Protein AF-A0A6S6QXG5-F1 (afdb_monomer_lite)

Radius of gyration: 49.67 Å; chains: 1; bounding box: 88×29×124 Å

Organism: NCBI:txid433286

Sequence (149 aa):
MKIEQFLKLGLSDEQAKKVMELCKEDKRNFIPKSRFDTLNEKKKKLEMQVMVHKTQLDEMLVANEQNKRLHEQAGQIWEHFISFNRKQEELLREFLILSAIFNKLSGVVSVEFVMDKIDRSKLTLTTQGEILGLDKQLMDIQTEYPHYF

Structure (mmCIF, N/CA/C/O backbone):
data_AF-A0A6S6QXG5-F1
#
_entry.id   AF-A0A6S6QXG5-F1
#
loop_
_atom_site.group_PDB
_atom_site.id
_atom_site.type_symbol
_atom_site.label_atom_id
_atom_site.label_alt_id
_atom_site.label_comp_id
_atom_site.label_asym_id
_atom_site.label_entity_id
_atom_site.label_seq_id
_atom_site.pdbx_PDB_ins_code
_atom_site.Cartn_x
_atom_site.Cartn_y
_atom_site.Cartn_z
_atom_site.occupancy
_atom_site.B_iso_or_equiv
_atom_site.auth_seq_id
_atom_site.auth_comp_id
_atom_site.auth_asym_id
_atom_site.auth_atom_id
_atom_site.pdbx_PDB_model_num
ATOM 1 N N . MET A 1 1 ? -38.726 -5.975 60.735 1.00 76.88 1 MET A N 1
ATOM 2 C CA . MET A 1 1 ? -39.733 -5.727 61.779 1.00 76.88 1 MET A CA 1
ATOM 3 C C . MET A 1 1 ? -39.798 -6.926 62.696 1.00 76.88 1 MET A C 1
ATOM 5 O O . MET A 1 1 ? -39.679 -8.047 62.208 1.00 76.88 1 MET A O 1
ATOM 9 N N . LYS A 1 2 ? -39.911 -6.668 63.999 1.00 84.50 2 LYS A N 1
ATOM 10 C CA . LYS A 1 2 ? -40.069 -7.675 65.059 1.00 84.50 2 LYS A CA 1
ATOM 11 C C . LYS A 1 2 ? -41.461 -7.533 65.685 1.00 84.50 2 LYS A C 1
ATOM 13 O O . LYS A 1 2 ? -41.979 -6.421 65.715 1.00 84.50 2 LYS A O 1
ATOM 18 N N . ILE A 1 3 ? -42.021 -8.620 66.225 1.00 85.50 3 ILE A N 1
ATOM 19 C CA . ILE A 1 3 ? -43.333 -8.622 66.911 1.00 85.50 3 ILE A CA 1
ATOM 20 C C . ILE A 1 3 ? -43.414 -7.550 68.009 1.00 85.50 3 ILE A C 1
ATOM 22 O O . ILE A 1 3 ? -44.399 -6.825 68.084 1.00 85.50 3 ILE A O 1
ATOM 26 N N . GLU A 1 4 ? -42.338 -7.363 68.777 1.00 86.94 4 GLU A N 1
ATOM 27 C CA . GLU A 1 4 ? -42.232 -6.350 69.840 1.00 86.94 4 GLU A CA 1
ATOM 28 C C . GLU A 1 4 ? -42.510 -4.915 69.366 1.00 86.94 4 GLU A C 1
ATOM 30 O O . GLU A 1 4 ? -42.972 -4.082 70.142 1.00 86.94 4 GLU A O 1
ATOM 35 N N . GLN A 1 5 ? -42.232 -4.605 68.095 1.00 87.56 5 GLN A N 1
ATOM 36 C CA . GLN A 1 5 ? -42.508 -3.282 67.533 1.00 87.56 5 GLN A CA 1
ATOM 37 C C . GLN A 1 5 ? -44.007 -3.072 67.303 1.00 87.56 5 GLN A C 1
ATOM 39 O O . GLN A 1 5 ? -44.479 -1.955 67.463 1.00 87.56 5 GLN A O 1
ATOM 44 N N . PHE A 1 6 ? -44.755 -4.129 66.979 1.00 87.19 6 PHE A N 1
ATOM 45 C CA . PHE A 1 6 ? -46.208 -4.067 66.811 1.00 87.19 6 PHE A CA 1
ATOM 46 C C . PHE A 1 6 ? -46.936 -4.019 68.154 1.00 87.19 6 PHE A C 1
ATOM 48 O O . PHE A 1 6 ? -47.884 -3.256 68.308 1.00 87.19 6 PHE A O 1
ATOM 55 N N . LEU A 1 7 ? -46.437 -4.746 69.155 1.00 87.88 7 LEU A N 1
ATOM 56 C CA . LEU A 1 7 ? -46.964 -4.679 70.521 1.00 87.88 7 LEU A CA 1
ATOM 57 C C . LEU A 1 7 ? -46.810 -3.272 71.120 1.00 87.88 7 LEU A C 1
ATOM 59 O O . LEU A 1 7 ? -47.747 -2.736 71.702 1.00 87.88 7 LEU A O 1
ATOM 63 N N . LYS A 1 8 ? -45.661 -2.615 70.899 1.00 91.88 8 LYS A N 1
ATOM 64 C CA . LYS A 1 8 ? -45.438 -1.212 71.301 1.00 91.88 8 LYS A CA 1
ATOM 65 C C . LYS A 1 8 ? -46.344 -0.203 70.584 1.00 91.88 8 LYS A C 1
ATOM 67 O O . LYS A 1 8 ? -46.508 0.904 71.080 1.00 91.88 8 LYS A O 1
ATOM 72 N N . LEU A 1 9 ? -46.917 -0.574 69.439 1.00 89.69 9 LEU A N 1
ATOM 73 C CA . LEU A 1 9 ? -47.886 0.231 68.689 1.00 89.69 9 LEU A CA 1
ATOM 74 C C . LEU A 1 9 ? -49.339 -0.026 69.133 1.00 89.69 9 LEU A C 1
ATOM 76 O O . LEU A 1 9 ? -50.257 0.524 68.532 1.00 89.69 9 LEU A O 1
ATOM 80 N N . GLY A 1 10 ? -49.556 -0.843 70.171 1.00 90.31 10 GLY A N 1
ATOM 81 C CA . GLY A 1 10 ? -50.879 -1.112 70.739 1.00 90.31 10 GLY A CA 1
ATOM 82 C C . GLY A 1 10 ? -51.646 -2.261 70.080 1.00 90.31 10 GLY A C 1
ATOM 83 O O . GLY A 1 10 ? -52.830 -2.425 70.364 1.00 90.31 10 GLY A O 1
ATOM 84 N N . LEU A 1 11 ? -51.008 -3.061 69.215 1.00 92.12 11 LEU A N 1
ATOM 85 C CA . LEU A 1 11 ? -51.632 -4.268 68.662 1.00 92.12 11 LEU A CA 1
ATOM 86 C C . LEU A 1 11 ? -51.660 -5.392 69.706 1.00 92.12 11 LEU A C 1
ATOM 88 O O . LEU A 1 11 ? -50.706 -5.560 70.466 1.00 92.12 11 LEU A O 1
ATOM 92 N N . SER A 1 12 ? -52.717 -6.210 69.691 1.00 92.19 12 SER A N 1
ATOM 93 C CA . SER A 1 12 ? -52.749 -7.458 70.464 1.00 92.19 12 SER A CA 1
ATOM 94 C C . SER A 1 12 ? -51.784 -8.501 69.888 1.00 92.19 12 SER A C 1
ATOM 96 O O . SER A 1 12 ? -51.385 -8.422 68.723 1.00 92.19 12 SER A O 1
ATOM 98 N N . ASP A 1 13 ? -51.443 -9.524 70.676 1.00 89.44 13 ASP A N 1
ATOM 99 C CA . ASP A 1 13 ? -50.557 -10.612 70.235 1.00 89.44 13 ASP A CA 1
ATOM 100 C C . ASP A 1 13 ? -51.044 -11.303 68.950 1.00 89.44 13 ASP A C 1
ATOM 102 O O . ASP A 1 13 ? -50.248 -11.622 68.063 1.00 89.44 13 ASP A O 1
ATOM 106 N N . GLU A 1 14 ? -52.354 -11.513 68.810 1.00 91.56 14 GLU A N 1
ATOM 107 C CA . GLU A 1 14 ? -52.940 -12.117 67.609 1.00 91.56 14 GLU A CA 1
ATOM 108 C C . GLU A 1 14 ? -52.839 -11.196 66.389 1.00 91.56 14 GLU A C 1
ATOM 110 O O . GLU A 1 14 ? -52.458 -11.637 65.302 1.00 91.56 14 GLU A O 1
ATOM 115 N N . GLN A 1 15 ? -53.119 -9.901 66.562 1.00 91.00 15 GLN A N 1
ATOM 116 C CA . GLN A 1 15 ? -53.009 -8.915 65.487 1.00 91.00 15 GLN A CA 1
ATOM 117 C C . GLN A 1 15 ? -51.549 -8.744 65.042 1.00 91.00 15 GLN A C 1
ATOM 119 O O . GLN A 1 15 ? -51.267 -8.726 63.843 1.00 91.00 15 GLN A O 1
ATOM 124 N N . ALA A 1 16 ? -50.605 -8.702 65.987 1.00 91.19 16 ALA A N 1
ATOM 125 C CA . ALA A 1 16 ? -49.174 -8.616 65.710 1.00 91.19 16 ALA A CA 1
ATOM 126 C C . ALA A 1 16 ? -48.654 -9.839 64.931 1.00 91.19 16 ALA A C 1
ATOM 128 O O . ALA A 1 16 ? -47.844 -9.685 64.011 1.00 91.19 16 ALA A O 1
ATOM 129 N N . LYS A 1 17 ? -49.141 -11.050 65.244 1.00 90.31 17 LYS A N 1
ATOM 130 C CA . LYS A 1 17 ? -48.819 -12.276 64.491 1.00 90.31 17 LYS A CA 1
ATOM 131 C C . LYS A 1 17 ? -49.357 -12.226 63.061 1.00 90.31 17 LYS A C 1
ATOM 133 O O . LYS A 1 17 ? -48.597 -12.484 62.129 1.00 90.31 17 LYS A O 1
ATOM 138 N N . LYS A 1 18 ? -50.615 -11.815 62.879 1.00 91.06 18 LYS A N 1
ATOM 139 C CA . LYS A 1 18 ? -51.268 -11.734 61.562 1.00 91.06 18 LYS A CA 1
ATOM 140 C C . LYS A 1 18 ? -50.591 -10.714 60.638 1.00 91.06 18 LYS A C 1
ATOM 142 O O . LYS A 1 18 ? -50.329 -11.004 59.474 1.00 91.06 18 LYS A O 1
ATOM 147 N N . VAL A 1 19 ? -50.212 -9.549 61.172 1.00 88.81 19 VAL A N 1
ATOM 148 C CA . VAL A 1 19 ? -49.440 -8.530 60.434 1.00 88.81 19 VAL A CA 1
ATOM 149 C C . VAL A 1 19 ? -48.044 -9.043 60.066 1.00 88.81 19 VAL A C 1
ATOM 151 O O . VAL A 1 19 ? -47.556 -8.782 58.967 1.00 88.81 19 VAL A O 1
ATOM 154 N N . MET A 1 20 ? -47.395 -9.804 60.952 1.00 87.38 20 MET A N 1
ATOM 155 C CA . MET A 1 20 ? -46.095 -10.415 60.665 1.00 87.38 20 MET A CA 1
ATOM 156 C C . MET A 1 20 ? -46.154 -11.491 59.580 1.00 87.38 20 MET A C 1
ATOM 158 O O . MET A 1 20 ? -45.185 -11.627 58.833 1.00 87.38 20 MET A O 1
ATOM 162 N N . GLU A 1 21 ? -47.242 -12.253 59.487 1.00 88.94 21 GLU A N 1
ATOM 163 C CA . GLU A 1 21 ? -47.460 -13.219 58.406 1.00 88.94 21 GLU A CA 1
ATOM 164 C C . GLU A 1 21 ? -47.671 -12.523 57.062 1.00 88.94 21 GLU A C 1
ATOM 166 O O . GLU A 1 21 ? -46.926 -12.814 56.128 1.00 88.94 21 GLU A O 1
ATOM 171 N N . LEU A 1 22 ? -48.550 -11.518 56.997 1.00 87.69 22 LEU A N 1
ATOM 172 C CA . LEU A 1 22 ? -48.739 -10.696 55.794 1.00 87.69 22 LEU A CA 1
ATOM 173 C C . LEU A 1 22 ? -47.425 -10.031 55.349 1.00 87.69 22 LEU A C 1
ATOM 175 O O . LEU A 1 22 ? -47.034 -10.118 54.190 1.00 87.69 22 LEU A O 1
ATOM 179 N N . CYS A 1 23 ? -46.657 -9.469 56.290 1.00 85.19 23 CYS A N 1
ATOM 180 C CA . CYS A 1 23 ? -45.330 -8.909 56.011 1.00 85.19 23 CYS A CA 1
ATOM 181 C C . CYS A 1 23 ? -44.321 -9.948 55.491 1.00 85.19 23 CYS A C 1
ATOM 183 O O . CYS A 1 23 ? -43.363 -9.582 54.805 1.00 85.19 23 CYS A O 1
ATOM 185 N N . LYS A 1 24 ? -44.450 -11.224 55.873 1.00 85.75 24 LYS A N 1
ATOM 186 C CA . LYS A 1 24 ? -43.593 -12.308 55.371 1.00 85.75 24 LYS A CA 1
ATOM 187 C C . LYS A 1 24 ? -44.019 -12.737 53.972 1.00 85.75 24 LYS A C 1
ATOM 189 O O . LYS A 1 24 ? -43.135 -12.990 53.158 1.00 85.75 24 LYS A O 1
ATOM 194 N N . GLU A 1 25 ? -45.318 -12.823 53.706 1.00 87.25 25 GLU A N 1
ATOM 195 C CA . GLU A 1 25 ? -45.853 -13.143 52.381 1.00 87.25 25 GLU A CA 1
ATOM 196 C C . GLU A 1 25 ? -45.501 -12.064 51.362 1.00 87.25 25 GLU A C 1
ATOM 198 O O . GLU A 1 25 ? -44.898 -12.390 50.342 1.00 87.25 25 GLU A O 1
ATOM 203 N N . ASP A 1 26 ? -45.717 -10.789 51.688 1.00 83.81 26 ASP A N 1
ATOM 204 C CA . ASP A 1 26 ? -45.325 -9.673 50.823 1.00 83.81 26 ASP A CA 1
ATOM 205 C C . ASP A 1 26 ? -43.830 -9.725 50.496 1.00 83.81 26 ASP A C 1
ATOM 207 O O . ASP A 1 26 ? -43.436 -9.628 49.335 1.00 83.81 26 ASP A O 1
ATOM 211 N N . LYS A 1 27 ? -42.981 -9.982 51.502 1.00 83.88 27 LYS A N 1
ATOM 212 C CA . LYS A 1 27 ? -41.522 -10.117 51.335 1.00 83.88 27 LYS A CA 1
ATOM 213 C C . LYS A 1 27 ? -41.090 -11.202 50.357 1.00 83.88 27 LYS A C 1
ATOM 215 O O . LYS A 1 27 ? -40.011 -11.060 49.784 1.00 83.88 27 LYS A O 1
ATOM 220 N N . ARG A 1 28 ? -41.884 -12.256 50.152 1.00 84.06 28 ARG A N 1
ATOM 221 C CA . ARG A 1 28 ? -41.563 -13.322 49.186 1.00 84.06 28 ARG A CA 1
ATOM 222 C C . ARG A 1 28 ? -41.658 -12.843 47.738 1.00 84.06 28 ARG A C 1
ATOM 224 O O . ARG A 1 28 ? -40.962 -13.396 46.893 1.00 84.06 28 ARG A O 1
ATOM 231 N N . ASN A 1 29 ? -42.445 -11.802 47.469 1.00 85.56 29 ASN A N 1
ATOM 232 C CA . ASN A 1 29 ? -42.594 -11.225 46.132 1.00 85.56 29 ASN A CA 1
ATOM 233 C C . ASN A 1 29 ? -41.499 -10.197 45.793 1.00 85.56 29 ASN A C 1
ATOM 235 O O . ASN A 1 29 ? -41.365 -9.800 44.636 1.00 85.56 29 ASN A O 1
ATOM 239 N N . PHE A 1 30 ? -40.691 -9.771 46.771 1.00 87.62 30 PHE A N 1
ATOM 240 C CA . PHE A 1 30 ? -39.610 -8.812 46.545 1.00 87.62 30 PHE A CA 1
ATOM 241 C C . PHE A 1 30 ? -38.293 -9.493 46.177 1.00 87.62 30 PHE A C 1
ATOM 243 O O . PHE A 1 30 ? -37.921 -10.545 46.698 1.00 87.62 30 PHE A O 1
ATOM 250 N N . ILE A 1 31 ? -37.523 -8.830 45.315 1.00 86.56 31 ILE A N 1
ATOM 251 C CA . ILE A 1 31 ? -36.156 -9.245 45.006 1.00 86.56 31 ILE A CA 1
ATOM 252 C C . ILE A 1 31 ? -35.260 -8.924 46.213 1.00 86.56 31 ILE A C 1
ATOM 254 O O . ILE A 1 31 ? -35.215 -7.770 46.649 1.00 86.56 31 ILE A O 1
ATOM 258 N N . PRO A 1 32 ? -34.497 -9.900 46.743 1.00 90.31 32 PRO A N 1
ATOM 259 C CA . PRO A 1 32 ? -33.532 -9.630 47.797 1.00 90.31 32 PRO A CA 1
ATOM 260 C C . PRO A 1 32 ? -32.485 -8.619 47.330 1.00 90.31 32 PRO A C 1
ATOM 262 O O . PRO A 1 32 ? -31.936 -8.753 46.234 1.00 90.31 32 PRO A O 1
ATOM 265 N N . LYS A 1 33 ? -32.151 -7.653 48.192 1.00 90.31 33 LYS A N 1
ATOM 266 C CA . LYS A 1 33 ? -31.155 -6.612 47.899 1.00 90.31 33 LYS A CA 1
ATOM 267 C C . LYS A 1 33 ? -29.838 -7.192 47.367 1.00 90.31 33 LYS A C 1
ATOM 269 O O . LYS A 1 33 ? -29.324 -6.703 46.374 1.00 90.31 33 LYS A O 1
ATOM 274 N N . SER A 1 34 ? -29.354 -8.295 47.941 1.00 91.00 34 SER A N 1
ATOM 275 C CA . SER A 1 34 ? -28.134 -8.970 47.474 1.00 91.00 34 SER A CA 1
ATOM 276 C C . SER A 1 34 ? -28.206 -9.413 46.008 1.00 91.00 34 SER A C 1
ATOM 278 O O . SER A 1 34 ? -27.216 -9.304 45.285 1.00 91.00 34 SER A O 1
ATOM 280 N N . ARG A 1 35 ? -29.371 -9.880 45.537 1.00 92.62 35 ARG A N 1
ATOM 281 C CA . ARG A 1 35 ? -29.581 -10.278 44.137 1.00 92.62 35 ARG A CA 1
ATOM 282 C C . ARG A 1 35 ? -29.604 -9.057 43.221 1.00 92.62 35 ARG A C 1
ATOM 284 O O . ARG A 1 35 ? -29.007 -9.108 42.149 1.00 92.62 35 ARG A O 1
ATOM 291 N N . PHE A 1 36 ? -30.256 -7.978 43.654 1.00 93.75 36 PHE A N 1
ATOM 292 C CA . PHE A 1 36 ? -30.273 -6.707 42.932 1.00 93.75 36 PHE A CA 1
ATOM 293 C C . PHE A 1 36 ? -28.866 -6.108 42.814 1.00 93.75 36 PHE A C 1
ATOM 295 O O . PHE A 1 36 ? -28.421 -5.832 41.704 1.00 93.75 36 PHE A O 1
ATOM 302 N N . ASP A 1 37 ? -28.137 -6.005 43.926 1.00 95.50 37 ASP A N 1
ATOM 303 C CA . ASP A 1 37 ? -26.769 -5.481 43.969 1.00 95.50 37 ASP A CA 1
ATOM 304 C C . ASP A 1 37 ? -25.843 -6.310 43.063 1.00 95.50 37 ASP A C 1
ATOM 306 O O . ASP A 1 37 ? -25.118 -5.758 42.240 1.00 95.50 37 ASP A O 1
ATOM 310 N N . THR A 1 38 ? -25.942 -7.644 43.121 1.00 95.31 38 THR A N 1
ATOM 311 C CA . THR A 1 38 ? -25.161 -8.543 42.252 1.00 95.31 38 THR A CA 1
ATOM 312 C C . THR A 1 38 ? -25.468 -8.328 40.768 1.00 95.31 38 THR A C 1
ATOM 314 O O . THR A 1 38 ? -24.552 -8.299 39.944 1.00 95.31 38 THR A O 1
ATOM 317 N N . LEU A 1 39 ? -26.747 -8.202 40.399 1.00 96.00 39 LEU A N 1
ATOM 318 C CA . LEU A 1 39 ? -27.146 -7.943 39.014 1.00 96.00 39 LEU A CA 1
ATOM 319 C C . LEU A 1 39 ? -26.674 -6.570 38.543 1.00 96.00 39 LEU A C 1
ATOM 321 O O . LEU A 1 39 ? -26.197 -6.453 37.418 1.00 96.00 39 LEU A O 1
ATOM 325 N N . ASN A 1 40 ? -26.763 -5.557 39.399 1.00 96.56 40 ASN A N 1
ATOM 326 C CA . ASN A 1 40 ? -26.340 -4.206 39.067 1.00 96.56 40 ASN A CA 1
ATOM 327 C C . ASN A 1 40 ? -24.819 -4.134 38.864 1.00 96.56 40 ASN A C 1
ATOM 329 O O . ASN A 1 40 ? -24.355 -3.548 37.891 1.00 96.56 40 ASN A O 1
ATOM 333 N N . GLU A 1 41 ? -24.035 -4.805 39.710 1.00 97.44 41 GLU A N 1
ATOM 334 C CA . GLU A 1 41 ? -22.583 -4.913 39.530 1.00 97.44 41 GLU A CA 1
ATOM 335 C C . GLU A 1 41 ? -22.208 -5.691 38.259 1.00 97.44 41 GLU A C 1
ATOM 337 O O . GLU A 1 41 ? -21.313 -5.278 37.520 1.00 97.44 41 GLU A O 1
ATOM 342 N N . LYS A 1 42 ? -22.919 -6.782 37.935 1.00 97.44 42 LYS A N 1
ATOM 343 C CA . LYS A 1 42 ? -22.733 -7.485 36.651 1.00 97.44 42 LYS A CA 1
ATOM 344 C C . LYS A 1 42 ? -23.065 -6.591 35.458 1.00 97.44 42 LYS A C 1
ATOM 346 O O . LYS A 1 42 ? -22.307 -6.579 34.492 1.00 97.44 42 LYS A O 1
ATOM 351 N N . LYS A 1 43 ? -24.164 -5.837 35.532 1.00 97.62 43 LYS A N 1
ATOM 352 C CA . LYS A 1 43 ? -24.580 -4.897 34.489 1.00 97.62 43 LYS A CA 1
ATOM 353 C C . LYS A 1 43 ? -23.509 -3.832 34.256 1.00 97.62 43 LYS A C 1
ATOM 355 O O . LYS A 1 43 ? -23.065 -3.691 33.124 1.00 97.62 43 LYS A O 1
ATOM 360 N N . LYS A 1 44 ? -23.020 -3.177 35.313 1.00 97.94 44 LYS A N 1
ATOM 361 C CA . LYS A 1 44 ? -21.935 -2.184 35.212 1.00 97.94 44 LYS A CA 1
ATOM 362 C C . LYS A 1 44 ? -20.680 -2.759 34.556 1.00 97.94 44 LYS A C 1
ATOM 364 O O . LYS A 1 44 ? -20.080 -2.113 33.703 1.00 97.94 44 LYS A O 1
ATOM 369 N N . LYS A 1 45 ? -20.283 -3.983 34.931 1.00 97.75 45 LYS A N 1
ATOM 370 C CA . LYS A 1 45 ? -19.128 -4.662 34.319 1.00 97.75 45 LYS A CA 1
ATOM 371 C C . LYS A 1 45 ? -19.337 -4.913 32.827 1.00 97.75 45 LYS A C 1
ATOM 373 O O . LYS A 1 45 ? -18.425 -4.657 32.050 1.00 97.75 45 LYS A O 1
ATOM 378 N N . LEU A 1 46 ? -20.520 -5.381 32.430 1.00 98.06 46 LEU A N 1
ATOM 379 C CA . LEU A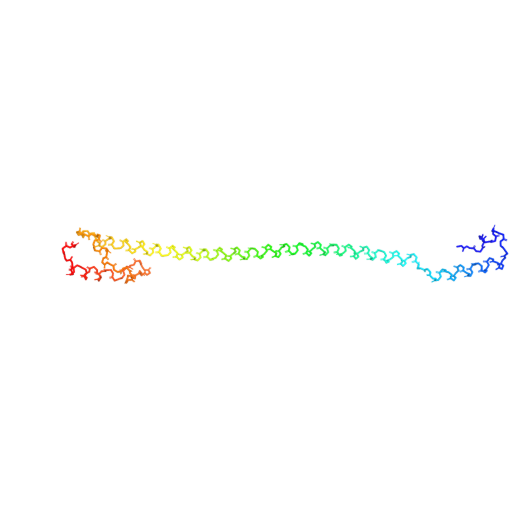 1 46 ? -20.851 -5.606 31.021 1.00 98.06 46 LEU A CA 1
ATOM 380 C C . LEU A 1 46 ? -20.894 -4.297 30.228 1.00 98.06 46 LEU A C 1
ATOM 382 O O . LEU A 1 46 ? -20.335 -4.234 29.142 1.00 98.06 46 LEU A O 1
ATOM 386 N N . GLU A 1 47 ? -21.492 -3.239 30.776 1.00 98.00 47 GLU A N 1
ATOM 387 C CA . GLU A 1 47 ? -21.516 -1.915 30.141 1.00 98.00 47 GLU A CA 1
ATOM 388 C C . GLU A 1 47 ? -20.099 -1.367 29.929 1.00 98.00 47 GLU A C 1
ATOM 390 O O . GLU A 1 47 ? -19.785 -0.859 28.853 1.00 98.00 47 GLU A O 1
ATOM 395 N N . MET A 1 48 ? -19.214 -1.542 30.915 1.00 98.06 48 MET A N 1
ATOM 396 C CA . MET A 1 48 ? -17.805 -1.167 30.794 1.00 98.06 48 MET A CA 1
ATOM 397 C C . MET A 1 48 ? -17.080 -1.991 29.720 1.00 98.06 48 MET A C 1
ATOM 399 O O . MET A 1 48 ? -16.364 -1.423 28.901 1.00 98.06 48 MET A O 1
ATOM 403 N N . GLN A 1 49 ? -17.292 -3.310 29.676 1.00 98.12 49 GLN A N 1
ATOM 404 C CA . GLN A 1 49 ? -16.710 -4.178 28.645 1.00 98.12 49 GLN A CA 1
ATOM 405 C C . GLN A 1 49 ? -17.184 -3.801 27.240 1.00 98.12 49 GLN A C 1
ATOM 407 O O . GLN A 1 49 ? -16.370 -3.714 26.326 1.00 98.12 49 GLN A O 1
ATOM 412 N N . VAL A 1 50 ? -18.478 -3.522 27.068 1.00 98.25 50 VAL A N 1
ATOM 413 C CA . VAL A 1 50 ? -19.041 -3.076 25.785 1.00 98.25 50 VAL A CA 1
ATOM 414 C C . VAL A 1 50 ? -18.404 -1.762 25.342 1.00 98.25 50 VAL A C 1
ATOM 416 O O . VAL A 1 50 ? -18.059 -1.623 24.172 1.00 98.25 50 VAL A O 1
ATOM 419 N N . MET A 1 51 ? -18.206 -0.817 26.264 1.00 97.81 51 MET A N 1
ATOM 420 C CA . MET A 1 51 ? -17.543 0.447 25.948 1.00 97.81 51 MET A CA 1
ATOM 421 C C . MET A 1 51 ? -16.095 0.223 25.494 1.00 97.81 51 MET A C 1
ATOM 423 O O . MET A 1 51 ? -15.700 0.752 24.461 1.00 97.81 51 MET A O 1
ATOM 427 N N . VAL A 1 52 ? -15.334 -0.612 26.212 1.00 98.19 52 VAL A N 1
ATOM 428 C CA . VAL A 1 52 ? -13.950 -0.959 25.844 1.00 98.19 52 VAL A CA 1
ATOM 429 C C . VAL A 1 52 ? -13.893 -1.629 24.472 1.00 98.19 52 VAL A C 1
ATOM 431 O O . VAL A 1 52 ? -13.097 -1.224 23.630 1.00 98.19 52 VAL A O 1
ATOM 434 N N . HIS A 1 53 ? -14.754 -2.613 24.212 1.00 97.75 53 HIS A N 1
ATOM 435 C CA . HIS A 1 53 ? -14.794 -3.297 22.919 1.00 97.75 53 HIS A CA 1
ATOM 436 C C . HIS A 1 53 ? -15.189 -2.372 21.775 1.00 97.75 53 HIS A C 1
ATOM 438 O O . HIS A 1 53 ? -14.659 -2.512 20.676 1.00 97.75 53 HIS A O 1
ATOM 444 N N . LYS A 1 54 ? -16.084 -1.412 22.021 1.00 98.00 54 LYS A N 1
ATOM 445 C CA . LYS A 1 54 ? -16.436 -0.405 21.022 1.00 98.00 54 LYS A CA 1
ATOM 446 C C . LYS A 1 54 ? -15.224 0.448 20.653 1.00 98.00 54 LYS A C 1
ATOM 448 O O . LYS A 1 54 ? -14.925 0.566 19.473 1.00 98.00 54 LYS A O 1
ATOM 453 N N . THR A 1 55 ? -14.491 0.954 21.645 1.00 98.00 55 THR A N 1
ATOM 454 C CA . THR A 1 55 ? -13.261 1.721 21.398 1.00 98.00 55 THR A CA 1
ATOM 455 C C . THR A 1 55 ? -12.230 0.899 20.625 1.00 98.00 55 THR A C 1
ATOM 457 O O . THR A 1 55 ? -11.682 1.379 19.639 1.00 98.00 55 THR A O 1
ATOM 460 N N . GLN A 1 56 ? -12.016 -0.363 21.010 1.00 98.00 56 GLN A N 1
ATOM 461 C CA . GLN A 1 56 ? -11.104 -1.265 20.297 1.00 98.00 56 GLN A CA 1
ATOM 462 C C . GLN A 1 56 ? -11.525 -1.483 18.839 1.00 98.00 56 GLN A C 1
ATOM 464 O O . GLN A 1 56 ? -10.681 -1.504 17.948 1.00 98.00 56 GLN A O 1
ATOM 469 N N . LEU A 1 57 ? -12.826 -1.639 18.580 1.00 98.31 57 LEU A N 1
ATOM 470 C CA . LEU A 1 57 ? -13.339 -1.818 17.226 1.00 98.31 57 LEU A CA 1
ATOM 471 C C . LEU A 1 57 ? -13.127 -0.563 16.373 1.00 98.31 57 LEU A C 1
ATOM 473 O O . LEU A 1 57 ? -12.700 -0.679 15.226 1.00 98.31 57 LEU A O 1
ATOM 477 N N . ASP A 1 58 ? -13.380 0.618 16.936 1.00 97.75 58 ASP A N 1
ATOM 478 C CA . ASP A 1 58 ? -13.167 1.896 16.253 1.00 97.75 58 ASP A CA 1
ATOM 479 C C . ASP A 1 58 ? -11.676 2.085 15.902 1.00 97.75 58 ASP A C 1
ATOM 481 O O . ASP A 1 58 ? -11.343 2.431 14.767 1.00 97.75 58 ASP A O 1
ATOM 485 N N . GLU A 1 59 ? -10.762 1.760 16.822 1.00 97.75 59 GLU A N 1
ATOM 486 C CA . GLU A 1 59 ? -9.312 1.770 16.569 1.00 97.75 59 GLU A CA 1
ATOM 487 C C . GLU A 1 59 ? -8.905 0.782 15.462 1.00 97.75 59 GLU A C 1
ATOM 489 O O . GLU A 1 59 ? -8.130 1.128 14.565 1.00 97.75 59 GLU A O 1
ATOM 494 N N . MET A 1 60 ? -9.455 -0.438 15.476 1.00 95.75 60 MET A N 1
ATOM 495 C CA . MET A 1 60 ? -9.188 -1.448 14.445 1.00 95.75 60 MET A CA 1
ATOM 496 C C . MET A 1 60 ? -9.697 -1.021 13.064 1.00 95.75 60 MET A C 1
ATOM 498 O O . MET A 1 60 ? -9.033 -1.287 12.060 1.00 95.75 60 MET A O 1
ATOM 502 N N . LEU A 1 61 ? -10.851 -0.352 12.991 1.00 97.00 61 LEU A N 1
ATOM 503 C CA . LEU A 1 61 ? -11.389 0.176 11.737 1.00 97.00 61 LEU A CA 1
ATOM 504 C C . LEU A 1 61 ? -10.466 1.245 11.147 1.00 97.00 61 LEU A C 1
ATOM 506 O O . LEU A 1 61 ? -10.114 1.154 9.970 1.00 97.00 61 LEU A O 1
ATOM 510 N N . VAL A 1 62 ? -10.004 2.190 11.970 1.00 96.69 62 VAL A N 1
ATOM 511 C CA . VAL A 1 62 ? -9.052 3.229 11.546 1.00 96.69 62 VAL A CA 1
ATOM 512 C C . VAL A 1 62 ? -7.747 2.607 11.042 1.00 96.69 62 VAL A C 1
ATOM 514 O O . VAL A 1 62 ? -7.271 2.962 9.962 1.00 96.69 62 VAL A O 1
ATOM 517 N N . ALA A 1 63 ? -7.185 1.640 11.771 1.00 91.38 63 ALA A N 1
ATOM 518 C CA . ALA A 1 63 ? -5.966 0.947 11.354 1.00 91.38 63 ALA A CA 1
ATOM 519 C C . ALA A 1 63 ? -6.153 0.187 10.027 1.00 91.38 63 ALA A C 1
ATOM 521 O O . ALA A 1 63 ? -5.270 0.189 9.167 1.00 91.38 63 ALA A O 1
ATOM 522 N N . ASN A 1 64 ? -7.315 -0.435 9.822 1.00 91.25 64 ASN A N 1
ATOM 523 C CA . ASN A 1 64 ? -7.629 -1.139 8.582 1.00 91.25 64 ASN A CA 1
ATOM 524 C C . ASN A 1 64 ? -7.729 -0.183 7.382 1.00 91.25 64 ASN A C 1
ATOM 526 O O . ASN A 1 64 ? -7.225 -0.488 6.301 1.00 91.25 64 ASN A O 1
ATOM 530 N N . GLU A 1 65 ? -8.340 0.989 7.557 1.00 92.00 65 GLU A N 1
ATOM 531 C CA . GLU A 1 65 ? -8.385 2.018 6.513 1.00 92.00 65 GLU A CA 1
ATOM 532 C C . GLU A 1 65 ? -6.993 2.552 6.166 1.00 92.00 65 GLU A C 1
ATOM 534 O O . GLU A 1 65 ? -6.668 2.703 4.987 1.00 92.00 65 GLU A O 1
ATOM 539 N N . GLN A 1 66 ? -6.144 2.785 7.170 1.00 91.06 66 GLN A N 1
ATOM 540 C CA . GLN A 1 66 ? -4.753 3.186 6.953 1.00 91.06 66 GLN A CA 1
ATOM 541 C C . GLN A 1 66 ? -3.969 2.117 6.181 1.00 91.06 66 GLN A C 1
ATOM 543 O O . GLN A 1 66 ? -3.273 2.452 5.224 1.00 91.06 66 GLN A O 1
ATOM 548 N N . ASN A 1 67 ? -4.136 0.835 6.521 1.00 84.50 67 ASN A N 1
ATOM 549 C CA . ASN A 1 67 ? -3.499 -0.268 5.796 1.00 84.50 67 ASN A CA 1
ATOM 550 C C . ASN A 1 67 ? -3.932 -0.335 4.327 1.00 84.50 67 ASN A C 1
ATOM 552 O O . ASN A 1 67 ? -3.088 -0.522 3.452 1.00 84.50 67 ASN A O 1
ATOM 556 N N . LYS A 1 68 ? -5.222 -0.134 4.028 1.00 88.81 68 LYS A N 1
ATOM 557 C CA . LYS A 1 68 ? -5.702 -0.070 2.637 1.00 88.81 68 LYS A CA 1
ATOM 558 C C . LYS A 1 68 ? -5.015 1.051 1.855 1.00 88.81 68 LYS A C 1
ATOM 560 O O . LYS A 1 68 ? -4.503 0.798 0.768 1.00 88.81 68 LYS A O 1
ATOM 565 N N . ARG A 1 69 ? -4.923 2.251 2.438 1.00 91.25 69 ARG A N 1
ATOM 566 C CA . ARG A 1 69 ? -4.227 3.392 1.817 1.00 91.25 69 ARG A CA 1
ATOM 567 C C . ARG A 1 69 ? -2.740 3.113 1.591 1.00 91.25 69 ARG A C 1
ATOM 569 O O . ARG A 1 69 ? -2.219 3.447 0.532 1.00 91.25 69 ARG A O 1
ATOM 576 N N . LEU A 1 70 ? -2.063 2.476 2.549 1.00 90.25 70 LEU A N 1
ATOM 577 C CA . LEU A 1 70 ? -0.655 2.088 2.404 1.00 90.25 70 LEU A CA 1
ATOM 578 C C . LEU A 1 70 ? -0.450 1.095 1.251 1.00 90.25 70 LEU A C 1
ATOM 580 O O . LEU A 1 70 ? 0.495 1.245 0.478 1.00 90.25 70 LEU A O 1
ATOM 584 N N . HIS A 1 71 ? -1.342 0.113 1.095 1.00 80.94 71 HIS A N 1
ATOM 585 C CA . HIS A 1 71 ? -1.287 -0.827 -0.026 1.00 80.94 71 HIS A CA 1
ATOM 586 C C . HIS A 1 71 ? -1.495 -0.143 -1.382 1.00 80.94 71 HIS A C 1
ATOM 588 O O . HIS A 1 71 ? -0.752 -0.425 -2.322 1.00 80.94 71 HIS A O 1
ATOM 594 N N . GLU A 1 72 ? -2.456 0.778 -1.484 1.00 90.75 72 GLU A N 1
ATOM 595 C CA . GLU A 1 72 ? -2.680 1.570 -2.701 1.00 90.75 72 GLU A CA 1
ATOM 596 C C . GLU A 1 72 ? -1.445 2.409 -3.064 1.00 90.75 72 GLU A C 1
ATOM 598 O O . GLU A 1 72 ? -0.994 2.390 -4.211 1.00 90.75 72 GLU A O 1
ATOM 603 N N . GLN A 1 73 ? -0.841 3.086 -2.082 1.00 90.50 73 GLN A N 1
ATOM 604 C CA . GLN A 1 73 ? 0.383 3.868 -2.279 1.00 90.50 73 GLN A CA 1
ATOM 605 C C . GLN A 1 73 ? 1.564 2.998 -2.722 1.00 90.50 73 GLN A C 1
ATOM 607 O O . GLN A 1 73 ? 2.300 3.382 -3.630 1.00 90.50 73 GLN A O 1
ATOM 612 N N . ALA A 1 74 ? 1.741 1.817 -2.126 1.00 83.25 74 ALA A N 1
ATOM 613 C CA . ALA A 1 74 ? 2.793 0.885 -2.523 1.00 83.25 74 ALA A CA 1
ATOM 614 C C . ALA A 1 74 ? 2.637 0.434 -3.986 1.00 83.25 74 ALA A C 1
ATOM 616 O O . ALA A 1 74 ? 3.627 0.386 -4.717 1.00 83.25 74 ALA A O 1
ATOM 617 N N . GLY A 1 75 ? 1.403 0.168 -4.430 1.00 86.56 75 GLY A N 1
ATOM 618 C CA . GLY A 1 75 ? 1.104 -0.156 -5.827 1.00 86.56 75 GLY A CA 1
ATOM 619 C C . GLY A 1 75 ? 1.492 0.974 -6.783 1.00 86.56 75 GLY A C 1
ATOM 620 O O . GLY A 1 75 ? 2.233 0.748 -7.737 1.00 86.56 75 GLY A O 1
ATOM 621 N N . GLN A 1 76 ? 1.084 2.207 -6.473 1.00 92.50 76 GLN A N 1
ATOM 622 C CA . GLN A 1 76 ? 1.425 3.387 -7.278 1.00 92.50 76 GLN A CA 1
ATOM 623 C C . GLN A 1 76 ? 2.939 3.626 -7.359 1.00 92.50 76 GLN A C 1
ATOM 625 O O . GLN A 1 76 ? 3.465 3.924 -8.431 1.00 92.50 76 GLN A O 1
ATOM 630 N N . ILE A 1 77 ? 3.658 3.472 -6.241 1.00 92.44 77 ILE A N 1
ATOM 631 C CA . ILE A 1 77 ? 5.122 3.600 -6.204 1.00 92.44 77 ILE A CA 1
ATOM 632 C C . ILE A 1 77 ? 5.776 2.533 -7.085 1.00 92.44 77 ILE A C 1
ATOM 634 O O . ILE A 1 77 ? 6.725 2.836 -7.809 1.00 92.44 77 ILE A O 1
ATOM 638 N N . TRP A 1 78 ? 5.268 1.300 -7.057 1.00 78.81 78 TRP A N 1
ATOM 639 C CA . TRP A 1 78 ? 5.806 0.207 -7.859 1.00 78.81 78 TRP A CA 1
ATOM 640 C C . TRP A 1 78 ? 5.580 0.413 -9.359 1.00 78.81 78 TRP A C 1
ATOM 642 O O . TRP A 1 78 ? 6.514 0.279 -10.150 1.00 78.81 78 TRP A O 1
ATOM 652 N N . GLU A 1 79 ? 4.375 0.821 -9.756 1.00 92.06 79 GLU A N 1
ATOM 653 C CA . GLU A 1 79 ? 4.065 1.186 -11.142 1.00 92.06 79 GLU A CA 1
ATOM 654 C C . GLU A 1 79 ? 4.936 2.350 -11.624 1.00 92.06 79 GLU A C 1
ATOM 656 O O . GLU A 1 79 ? 5.514 2.293 -12.716 1.00 92.06 79 GLU A O 1
ATOM 661 N N . HIS A 1 80 ? 5.100 3.381 -10.789 1.00 91.56 80 HIS A N 1
ATOM 662 C CA . HIS A 1 80 ? 5.976 4.505 -11.091 1.00 91.56 80 HIS A CA 1
ATOM 663 C C . HIS A 1 80 ? 7.427 4.044 -11.271 1.00 91.56 80 HIS A C 1
ATOM 665 O O . HIS A 1 80 ? 8.043 4.400 -12.273 1.00 91.56 80 HIS A O 1
ATOM 671 N N . PHE A 1 81 ? 7.956 3.212 -10.369 1.00 88.56 81 PHE A N 1
ATOM 672 C CA . PHE A 1 81 ? 9.312 2.661 -10.451 1.00 88.56 81 PHE A CA 1
ATOM 673 C C . PHE A 1 81 ? 9.541 1.855 -11.736 1.00 88.56 81 PHE A C 1
ATOM 675 O O . PHE A 1 81 ? 10.519 2.104 -12.440 1.00 88.56 81 PHE A O 1
ATOM 682 N N . ILE A 1 82 ? 8.623 0.950 -12.095 1.00 89.31 82 ILE A N 1
ATOM 683 C CA . ILE A 1 82 ? 8.702 0.183 -13.349 1.00 89.31 82 ILE A CA 1
ATOM 684 C C . ILE A 1 82 ? 8.701 1.129 -14.551 1.00 89.31 82 ILE A C 1
ATOM 686 O O . ILE A 1 82 ? 9.545 1.011 -15.441 1.00 89.31 82 ILE A O 1
ATOM 690 N N . SER A 1 83 ? 7.772 2.088 -14.580 1.00 92.75 83 SER A N 1
ATOM 691 C CA . SER A 1 83 ? 7.666 3.039 -15.688 1.00 92.75 83 SER A CA 1
ATOM 692 C C . SER A 1 83 ? 8.905 3.932 -15.809 1.00 92.75 83 SER A C 1
ATOM 694 O O . SER A 1 83 ? 9.338 4.233 -16.921 1.00 92.75 83 SER A O 1
ATOM 696 N N . PHE A 1 84 ? 9.489 4.330 -14.677 1.00 92.38 84 PHE A N 1
ATOM 697 C CA . PHE A 1 84 ? 10.688 5.149 -14.609 1.00 92.38 84 PHE A CA 1
ATOM 698 C C . PHE A 1 84 ? 11.902 4.372 -15.111 1.00 92.38 84 PHE A C 1
ATOM 700 O O . PHE A 1 84 ? 12.599 4.870 -15.988 1.00 92.38 84 PHE A O 1
ATOM 707 N N . ASN A 1 85 ? 12.110 3.140 -14.642 1.00 89.56 85 ASN A N 1
ATO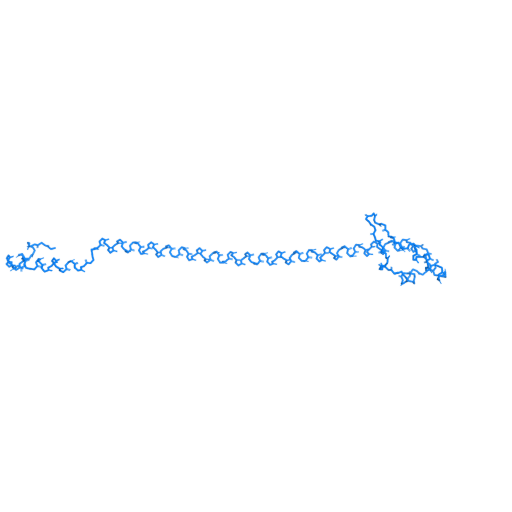M 708 C CA . ASN A 1 85 ? 13.220 2.304 -15.100 1.00 89.56 85 ASN A CA 1
ATOM 709 C C . ASN A 1 85 ? 13.132 2.012 -16.592 1.00 89.56 85 ASN A C 1
ATOM 711 O O . ASN A 1 85 ? 14.123 2.194 -17.288 1.00 89.56 85 ASN A O 1
ATOM 715 N N . ARG A 1 86 ? 11.944 1.668 -17.106 1.00 92.31 86 ARG A N 1
ATOM 716 C CA . ARG A 1 86 ? 11.759 1.460 -18.547 1.00 92.31 8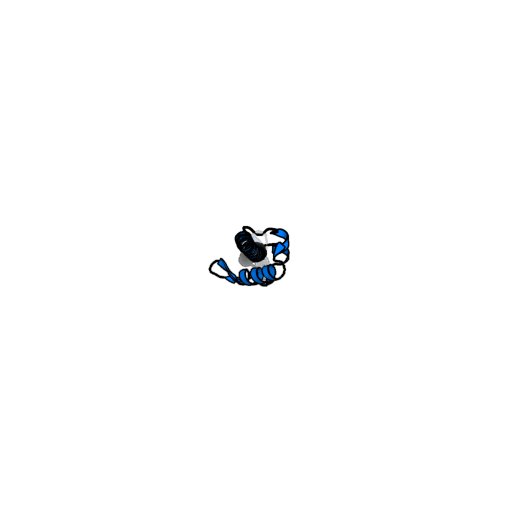6 ARG A CA 1
ATOM 717 C C . ARG A 1 86 ? 12.137 2.708 -19.347 1.00 92.31 86 ARG A C 1
ATOM 719 O O . ARG A 1 86 ? 12.866 2.606 -20.324 1.00 92.31 86 ARG A O 1
ATOM 726 N N . LYS A 1 87 ? 11.698 3.894 -18.906 1.00 93.56 87 LYS A N 1
ATOM 727 C CA . LYS A 1 87 ? 12.077 5.167 -19.544 1.00 93.56 87 LYS A CA 1
ATOM 728 C C . LYS A 1 87 ? 13.583 5.428 -19.471 1.00 93.56 87 LYS A C 1
ATOM 730 O O . LYS A 1 87 ? 14.154 5.916 -20.437 1.00 93.56 87 LYS A O 1
ATOM 735 N N . GLN A 1 88 ? 14.231 5.129 -18.344 1.00 90.94 88 GLN A N 1
ATOM 736 C CA . GLN A 1 88 ? 15.681 5.288 -18.204 1.00 90.94 88 GLN A CA 1
ATOM 737 C C . GLN A 1 88 ? 16.446 4.320 -19.114 1.00 90.94 88 GLN A C 1
ATOM 739 O O . GLN A 1 88 ? 17.389 4.736 -19.777 1.00 90.94 88 GLN A O 1
ATOM 744 N N . GLU A 1 89 ? 16.024 3.059 -19.202 1.00 88.12 89 GLU A N 1
ATOM 745 C CA . GLU A 1 89 ? 16.602 2.071 -20.118 1.00 88.12 89 GLU A CA 1
ATOM 746 C C . GLU A 1 89 ? 16.435 2.489 -21.586 1.00 88.12 89 GLU A C 1
ATOM 748 O O . GLU A 1 89 ? 17.383 2.393 -22.365 1.00 88.12 89 GLU A O 1
ATOM 753 N N . GLU A 1 90 ? 15.262 3.011 -21.959 1.00 89.00 90 GLU A N 1
ATOM 754 C CA . GLU A 1 90 ? 15.001 3.565 -23.292 1.00 89.00 90 GLU A CA 1
ATOM 755 C C . GLU A 1 90 ? 15.922 4.757 -23.602 1.00 89.00 90 GLU A C 1
ATOM 757 O O . GLU A 1 90 ? 16.575 4.760 -24.647 1.00 89.00 90 GLU A O 1
ATOM 762 N N . LEU A 1 91 ? 16.042 5.723 -22.681 1.00 89.44 91 LEU A N 1
ATOM 763 C CA . LEU A 1 91 ? 16.926 6.887 -22.827 1.00 89.44 91 LEU A CA 1
ATOM 764 C C . LEU A 1 91 ? 18.404 6.488 -22.926 1.00 89.44 91 LEU A C 1
ATOM 766 O O . LEU A 1 91 ? 19.133 7.017 -23.763 1.00 89.44 91 LEU A O 1
ATOM 770 N N . LEU A 1 92 ? 18.856 5.542 -22.098 1.00 87.06 92 LEU A N 1
ATOM 771 C CA . LEU A 1 92 ? 20.225 5.027 -22.139 1.00 87.06 92 LEU A CA 1
ATOM 772 C C . LEU A 1 92 ? 20.510 4.316 -23.462 1.00 87.06 92 LEU A C 1
ATOM 774 O O . LEU A 1 92 ? 21.556 4.545 -24.072 1.00 87.06 92 LEU A O 1
ATOM 778 N N . ARG A 1 93 ? 19.575 3.487 -23.938 1.00 86.44 93 ARG A N 1
ATOM 779 C CA . ARG A 1 93 ? 19.691 2.822 -25.238 1.00 86.44 93 ARG A CA 1
ATOM 780 C C . ARG A 1 93 ? 19.782 3.845 -26.367 1.00 86.44 93 ARG A C 1
ATOM 782 O O . ARG A 1 93 ? 20.644 3.707 -27.232 1.00 86.44 93 ARG A O 1
ATOM 789 N N . GLU A 1 94 ? 18.917 4.856 -26.366 1.00 88.19 94 GLU A N 1
ATOM 790 C CA . GLU A 1 94 ? 18.931 5.916 -27.374 1.00 88.19 94 GLU A CA 1
ATOM 791 C C . GLU A 1 94 ? 20.250 6.697 -27.352 1.00 88.19 94 GLU A C 1
ATOM 793 O O . GLU A 1 94 ? 20.868 6.880 -28.400 1.00 88.19 94 GLU A O 1
ATOM 798 N N . PHE A 1 95 ? 20.729 7.084 -26.167 1.00 87.75 95 PHE A N 1
ATOM 799 C CA . PHE A 1 95 ? 22.000 7.784 -26.001 1.00 87.75 95 PHE A CA 1
ATOM 800 C C . PHE A 1 95 ? 23.187 6.977 -26.543 1.00 87.75 95 PHE A C 1
ATOM 802 O O . PHE A 1 95 ? 24.005 7.516 -27.290 1.00 87.75 95 PHE A O 1
ATOM 809 N N . LEU A 1 96 ? 23.269 5.683 -26.218 1.00 87.19 96 LEU A N 1
ATOM 810 C CA . LEU A 1 96 ? 24.337 4.807 -26.710 1.00 87.19 96 LEU A CA 1
ATOM 811 C C . LEU A 1 96 ? 24.280 4.652 -28.234 1.00 87.19 96 LEU A C 1
ATOM 813 O O . LEU A 1 96 ? 25.313 4.769 -28.895 1.00 87.19 96 LEU A O 1
ATOM 817 N N . ILE A 1 97 ? 23.079 4.465 -28.798 1.00 88.31 97 ILE A N 1
ATOM 818 C CA . ILE A 1 97 ? 22.864 4.409 -30.251 1.00 88.31 97 ILE A CA 1
ATOM 819 C C . ILE A 1 97 ? 23.337 5.690 -30.929 1.00 88.31 97 ILE A C 1
ATOM 821 O O . ILE A 1 97 ? 24.128 5.624 -31.871 1.00 88.31 97 ILE A O 1
ATOM 825 N N . LEU A 1 98 ? 22.909 6.849 -30.435 1.00 88.00 98 LEU A N 1
ATOM 826 C CA . LEU A 1 98 ? 23.322 8.137 -30.983 1.00 88.00 98 LEU A CA 1
ATOM 827 C C . LEU A 1 98 ? 24.836 8.332 -30.879 1.00 88.00 98 LEU A C 1
ATOM 829 O O . LEU A 1 98 ? 25.457 8.726 -31.861 1.00 88.00 98 LEU A O 1
ATOM 833 N N . SER A 1 99 ? 25.443 8.010 -29.735 1.00 86.19 99 SER A N 1
ATOM 834 C CA . SER A 1 99 ? 26.888 8.144 -29.533 1.00 86.19 99 SER A CA 1
ATOM 835 C C . SER A 1 99 ? 27.694 7.289 -30.516 1.00 86.19 99 SER A C 1
ATOM 837 O O . SER A 1 99 ? 28.627 7.792 -31.144 1.00 86.19 99 SER A O 1
ATOM 839 N N . ALA A 1 100 ? 27.314 6.025 -30.721 1.00 86.12 100 ALA A N 1
ATOM 840 C CA . ALA A 1 100 ? 27.993 5.158 -31.681 1.00 86.12 100 ALA A CA 1
ATOM 841 C C . ALA A 1 100 ? 27.832 5.646 -33.129 1.00 86.12 100 ALA A C 1
ATOM 843 O O . ALA A 1 100 ? 28.799 5.610 -33.889 1.00 86.12 100 ALA A O 1
ATOM 844 N N . ILE A 1 101 ? 26.639 6.135 -33.497 1.00 87.69 101 ILE A N 1
ATOM 845 C CA . ILE A 1 101 ? 26.395 6.749 -34.809 1.00 87.69 101 ILE A CA 1
ATOM 846 C C . ILE A 1 101 ? 27.310 7.964 -34.991 1.00 87.69 101 ILE A C 1
ATOM 848 O O . ILE A 1 101 ? 28.062 8.009 -35.958 1.00 87.69 101 ILE A O 1
ATOM 852 N N . PHE A 1 102 ? 27.317 8.911 -34.048 1.00 86.62 102 PHE A N 1
ATOM 853 C CA . PHE A 1 102 ? 28.160 10.108 -34.134 1.00 86.62 102 PHE A CA 1
ATOM 854 C C . PHE A 1 102 ? 29.648 9.774 -34.263 1.00 86.62 102 PHE A C 1
ATOM 856 O O . PHE A 1 102 ? 30.336 10.376 -35.084 1.00 86.62 102 PHE A O 1
ATOM 863 N N . ASN A 1 103 ? 30.135 8.782 -33.514 1.00 87.44 103 ASN A N 1
ATOM 864 C CA . ASN A 1 103 ? 31.524 8.335 -33.616 1.00 87.44 103 ASN A CA 1
ATOM 865 C C . ASN A 1 103 ? 31.863 7.798 -35.017 1.00 87.44 103 ASN A C 1
ATOM 867 O O . ASN A 1 103 ? 32.956 8.045 -35.521 1.00 87.44 103 ASN A O 1
ATOM 871 N N . LYS A 1 104 ? 30.933 7.082 -35.659 1.00 87.62 104 LYS A N 1
ATOM 872 C CA . LYS A 1 104 ? 31.122 6.506 -37.000 1.00 87.62 104 LYS A CA 1
ATOM 873 C C . LYS A 1 104 ? 30.959 7.520 -38.131 1.00 87.62 104 LYS A C 1
ATOM 875 O O . LYS A 1 104 ? 31.529 7.318 -39.195 1.00 87.62 104 LYS A O 1
ATOM 880 N N . LEU A 1 105 ? 30.219 8.602 -37.901 1.00 88.06 105 LEU A N 1
ATOM 881 C CA . LEU A 1 105 ? 30.037 9.689 -38.868 1.00 88.06 105 LEU A CA 1
ATOM 882 C C . LEU A 1 105 ? 31.143 10.756 -38.794 1.00 88.06 105 LEU A C 1
ATOM 884 O O . LEU A 1 105 ? 31.048 11.795 -39.445 1.00 88.06 105 LEU A O 1
ATOM 888 N N . SER A 1 106 ? 32.204 10.522 -38.017 1.00 83.88 106 SER A N 1
ATOM 889 C CA . SER A 1 106 ? 33.362 11.415 -37.985 1.00 83.88 106 SER A CA 1
ATOM 890 C C . SER A 1 106 ? 34.006 11.499 -39.375 1.00 83.88 106 SER A C 1
ATOM 892 O O . SER A 1 106 ? 34.478 10.498 -39.907 1.00 83.88 106 SER A O 1
ATOM 894 N N . GLY A 1 107 ? 34.007 12.696 -39.968 1.00 80.38 107 GLY A N 1
ATOM 895 C CA . GLY A 1 107 ? 34.561 12.941 -41.305 1.00 80.38 107 GLY A CA 1
ATOM 896 C C . GLY A 1 107 ? 33.569 12.809 -42.464 1.00 80.38 107 GLY A C 1
ATOM 897 O O . GLY A 1 107 ? 33.954 13.102 -43.589 1.00 80.38 107 GLY A O 1
ATOM 898 N N . VAL A 1 108 ? 32.312 12.441 -42.199 1.00 88.94 108 VAL A N 1
ATOM 899 C CA . VAL A 1 108 ? 31.237 12.409 -43.205 1.00 88.94 108 VAL A CA 1
ATOM 900 C C . VAL A 1 108 ? 30.854 13.833 -43.612 1.00 88.94 108 VAL A C 1
ATOM 902 O O . VAL A 1 108 ? 30.620 14.688 -42.753 1.00 88.94 108 VAL A O 1
ATOM 905 N N . VAL A 1 109 ? 30.753 14.086 -44.920 1.00 89.12 109 VAL A N 1
ATOM 906 C CA . VAL A 1 109 ? 30.464 15.419 -45.486 1.00 89.12 109 VAL A CA 1
ATOM 907 C C . VAL A 1 109 ? 29.103 15.964 -45.042 1.00 89.12 109 VAL A C 1
ATOM 909 O O . VAL A 1 109 ? 28.992 17.143 -44.705 1.00 89.12 109 VAL A O 1
ATOM 912 N N . SER A 1 110 ? 28.059 15.128 -45.018 1.00 90.75 110 SER A N 1
ATOM 913 C CA . SER A 1 110 ? 26.725 15.526 -44.550 1.00 90.75 110 SER A CA 1
ATOM 914 C C . SER A 1 110 ? 26.178 14.559 -43.505 1.00 90.75 110 SER A C 1
ATOM 916 O O . SER A 1 110 ? 25.412 13.639 -43.795 1.00 90.75 110 SER A O 1
ATOM 918 N N . VAL A 1 111 ? 26.561 14.810 -42.254 1.00 88.31 111 VAL A N 1
ATOM 919 C CA . VAL A 1 111 ? 26.121 14.034 -41.085 1.00 88.31 111 VAL A CA 1
ATOM 920 C C . VAL A 1 111 ? 24.593 13.992 -40.980 1.00 88.31 111 VAL A C 1
ATOM 922 O O . VAL A 1 111 ? 24.035 12.923 -40.758 1.00 88.31 111 VAL A O 1
ATOM 925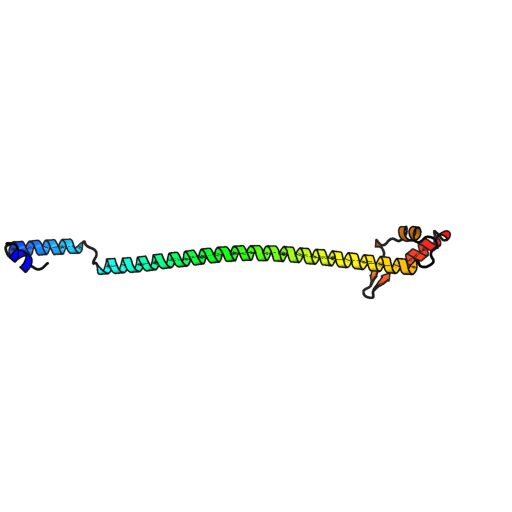 N N . GLU A 1 112 ? 23.907 15.121 -41.184 1.00 88.25 112 GLU A N 1
ATOM 926 C CA . GLU A 1 112 ? 22.441 15.204 -41.075 1.00 88.25 112 GLU A CA 1
ATOM 927 C C . GLU A 1 112 ? 21.728 14.301 -42.090 1.00 88.25 112 GLU A C 1
ATOM 929 O O . GLU A 1 112 ? 20.817 13.561 -41.719 1.00 88.25 112 GLU A O 1
ATOM 934 N N . PHE A 1 113 ? 22.180 14.304 -43.350 1.00 91.75 113 PHE A N 1
ATOM 935 C CA . PHE A 1 113 ? 21.596 13.466 -44.397 1.00 91.75 113 PHE A CA 1
ATOM 936 C C . PHE A 1 113 ? 21.807 11.978 -44.110 1.00 91.75 113 PHE A C 1
ATOM 938 O O . PHE A 1 113 ? 20.870 11.186 -44.197 1.00 91.75 113 PHE A O 1
ATOM 945 N N . VAL A 1 114 ? 23.027 11.591 -43.724 1.00 91.00 114 VAL A N 1
ATOM 946 C CA . VAL A 1 114 ? 23.336 10.190 -43.411 1.00 91.00 114 VAL A CA 1
ATOM 947 C C . VAL A 1 114 ? 22.577 9.728 -42.163 1.00 91.00 114 VAL A C 1
ATOM 949 O O . VAL A 1 114 ? 22.069 8.610 -42.147 1.00 91.00 114 VAL A O 1
ATOM 952 N N . MET A 1 115 ? 22.411 10.583 -41.147 1.00 89.94 115 MET A N 1
ATOM 953 C CA . MET A 1 115 ? 21.619 10.259 -39.953 1.00 89.94 115 MET A CA 1
ATOM 954 C C . MET A 1 115 ? 20.138 9.999 -40.253 1.00 89.94 115 MET A C 1
ATOM 956 O O . MET A 1 115 ? 19.559 9.120 -39.613 1.00 89.94 115 MET A O 1
ATOM 960 N N . ASP A 1 116 ? 19.532 10.726 -41.195 1.00 93.12 116 ASP A N 1
ATOM 961 C CA . ASP A 1 116 ? 18.128 10.536 -41.602 1.00 93.12 116 ASP A CA 1
ATOM 962 C C . ASP A 1 116 ? 17.898 9.189 -42.314 1.00 93.12 116 ASP A C 1
ATOM 964 O O . ASP A 1 116 ? 16.813 8.613 -42.259 1.00 93.12 116 ASP A O 1
ATOM 968 N N . LYS A 1 117 ? 18.943 8.636 -42.943 1.00 92.75 117 LYS A N 1
ATOM 969 C CA . LYS A 1 117 ? 18.892 7.340 -43.638 1.00 92.75 117 LYS A CA 1
ATOM 970 C C . LYS A 1 117 ? 19.147 6.130 -42.740 1.00 92.75 117 LYS A C 1
ATOM 972 O O . LYS A 1 117 ? 18.880 5.006 -43.164 1.00 92.75 117 LYS A O 1
ATOM 977 N N . ILE A 1 118 ? 19.635 6.330 -41.514 1.00 93.50 118 ILE A N 1
ATOM 978 C CA . ILE A 1 118 ? 19.884 5.234 -40.571 1.00 93.50 118 ILE A CA 1
ATOM 979 C C . ILE A 1 118 ? 18.565 4.775 -39.943 1.00 93.50 118 ILE A C 1
ATOM 981 O O . ILE A 1 118 ? 17.921 5.490 -39.172 1.00 93.50 118 ILE A O 1
ATOM 985 N N . ASP A 1 119 ? 18.210 3.517 -40.183 1.00 93.06 119 ASP A N 1
ATOM 986 C CA . ASP A 1 119 ? 17.090 2.855 -39.529 1.00 93.06 119 ASP A CA 1
ATOM 987 C C . ASP A 1 119 ? 17.516 2.350 -38.143 1.00 93.06 119 ASP A C 1
ATOM 989 O O . ASP A 1 119 ? 17.994 1.221 -37.963 1.00 93.06 119 ASP A O 1
ATOM 993 N N . ARG A 1 120 ? 17.316 3.210 -37.138 1.00 89.50 120 ARG A N 1
ATOM 994 C CA . ARG A 1 120 ? 17.638 2.935 -35.728 1.00 89.50 120 ARG A CA 1
ATOM 995 C C . ARG A 1 120 ? 16.859 1.748 -35.155 1.00 89.50 120 ARG A C 1
ATOM 997 O O . ARG A 1 120 ? 17.327 1.126 -34.204 1.00 89.50 120 ARG A O 1
ATOM 1004 N N . SER A 1 121 ? 15.698 1.403 -35.724 1.00 88.81 121 SER A N 1
ATOM 1005 C CA . SER A 1 121 ? 14.893 0.263 -35.262 1.00 88.81 121 SER A CA 1
ATOM 1006 C C . SER A 1 121 ? 15.565 -1.083 -35.547 1.00 88.81 121 SER A C 1
ATOM 1008 O O . SER A 1 121 ? 15.343 -2.050 -34.821 1.00 88.81 121 SER A O 1
ATOM 1010 N N . LYS A 1 122 ? 16.450 -1.125 -36.551 1.00 91.50 122 LYS A N 1
ATOM 1011 C CA . LYS A 1 122 ? 17.242 -2.302 -36.933 1.00 91.50 122 LYS A CA 1
ATOM 1012 C C . LYS A 1 122 ? 18.585 -2.407 -36.199 1.00 91.50 122 LYS A C 1
ATOM 1014 O O . LYS A 1 122 ? 19.348 -3.331 -36.475 1.00 91.50 122 LYS A O 1
ATOM 1019 N N . LEU A 1 123 ? 18.891 -1.482 -35.284 1.00 91.06 123 LEU A N 1
ATOM 1020 C CA . LEU A 1 123 ? 20.129 -1.494 -34.504 1.00 91.06 123 LEU A CA 1
ATOM 1021 C C . LEU A 1 123 ? 19.946 -2.256 -33.188 1.00 91.06 123 LEU A C 1
ATOM 1023 O O . LEU A 1 123 ? 18.999 -2.021 -32.427 1.00 91.06 123 LEU A O 1
ATOM 1027 N N . THR A 1 124 ? 20.890 -3.155 -32.903 1.00 89.50 124 THR A N 1
ATOM 1028 C CA . THR A 1 124 ? 20.895 -3.971 -31.680 1.00 89.50 124 THR A CA 1
ATOM 1029 C C . THR A 1 124 ? 22.060 -3.568 -30.789 1.00 89.50 124 THR A C 1
ATOM 1031 O O . THR A 1 124 ? 23.203 -3.600 -31.234 1.00 89.50 124 THR A O 1
ATOM 1034 N N . LEU A 1 125 ? 21.766 -3.219 -29.534 1.00 86.44 125 LEU A N 1
ATOM 1035 C CA . LEU A 1 125 ? 22.769 -2.971 -28.500 1.00 86.44 125 LEU A CA 1
ATOM 1036 C C . LEU A 1 125 ? 23.081 -4.291 -27.783 1.00 86.44 125 LEU A C 1
ATOM 1038 O O . LEU A 1 125 ? 22.173 -4.921 -27.238 1.00 86.44 125 LEU A O 1
ATOM 1042 N N . THR A 1 126 ? 24.339 -4.726 -27.802 1.00 85.94 126 THR A N 1
ATOM 1043 C CA . THR A 1 126 ? 24.775 -5.939 -27.098 1.00 85.94 126 THR A CA 1
ATOM 1044 C C . THR A 1 126 ? 25.013 -5.662 -25.615 1.00 85.94 126 THR A C 1
ATOM 1046 O O . THR A 1 126 ? 25.176 -4.520 -25.185 1.00 85.94 126 THR A O 1
ATOM 1049 N N . THR A 1 127 ? 25.104 -6.725 -24.816 1.00 76.69 127 THR A N 1
ATOM 1050 C CA . THR A 1 127 ? 25.458 -6.643 -23.389 1.00 76.69 127 THR A CA 1
ATOM 1051 C C . THR A 1 127 ? 26.861 -6.086 -23.135 1.00 76.69 127 THR A C 1
ATOM 1053 O O . THR A 1 127 ? 27.147 -5.676 -22.015 1.00 76.69 127 THR A O 1
ATOM 1056 N N . GLN A 1 128 ? 27.726 -6.044 -24.154 1.00 75.62 128 GLN A N 1
ATOM 1057 C CA . GLN A 1 128 ? 29.061 -5.443 -24.080 1.00 75.62 128 GLN A CA 1
ATOM 1058 C C . GLN A 1 128 ? 29.090 -3.973 -24.534 1.00 75.62 128 GLN A C 1
ATOM 1060 O O . GLN A 1 128 ? 30.155 -3.364 -24.559 1.00 75.62 128 GLN A O 1
ATOM 1065 N N . GLY A 1 129 ? 27.932 -3.386 -24.867 1.00 72.56 129 GLY A N 1
ATOM 1066 C CA . GLY A 1 129 ? 27.826 -1.990 -25.302 1.00 72.56 129 GLY A CA 1
ATOM 1067 C C . GLY A 1 129 ? 28.114 -1.765 -26.789 1.00 72.56 129 GLY A C 1
ATOM 1068 O O . GLY A 1 129 ? 28.232 -0.619 -27.217 1.00 72.56 129 GLY A O 1
ATOM 1069 N N . GLU A 1 130 ? 28.214 -2.829 -27.589 1.00 83.56 130 GLU A N 1
ATOM 1070 C CA . GLU A 1 130 ? 28.432 -2.734 -29.037 1.00 83.56 130 GLU A CA 1
ATOM 1071 C C . GLU A 1 130 ? 27.112 -2.583 -29.799 1.00 83.56 130 GLU A C 1
ATOM 1073 O O . GLU A 1 130 ? 26.078 -3.110 -29.382 1.00 83.56 130 GLU A O 1
ATOM 1078 N N . ILE A 1 131 ? 27.148 -1.904 -30.951 1.00 89.00 131 ILE A N 1
ATOM 1079 C CA . ILE A 1 131 ? 25.962 -1.665 -31.786 1.00 89.00 131 ILE A CA 1
ATOM 1080 C C . ILE A 1 131 ? 26.074 -2.432 -33.093 1.00 89.00 131 ILE A C 1
ATOM 1082 O O . ILE A 1 131 ? 26.821 -2.060 -33.997 1.00 89.00 131 ILE A O 1
ATOM 1086 N N . LEU A 1 132 ? 25.289 -3.498 -33.203 1.00 91.38 132 LEU A N 1
ATOM 1087 C CA . LEU A 1 132 ? 25.247 -4.348 -34.385 1.00 91.38 132 LEU A CA 1
ATOM 1088 C C . LEU A 1 132 ? 24.325 -3.752 -35.453 1.00 91.38 132 LEU A C 1
ATOM 1090 O O . LEU A 1 132 ? 23.285 -3.164 -35.150 1.00 91.38 132 LEU A O 1
ATOM 1094 N N . GLY A 1 133 ? 24.700 -3.948 -36.718 1.00 91.50 133 GLY A N 1
ATOM 1095 C CA . GLY A 1 133 ? 23.933 -3.506 -37.887 1.00 91.50 133 GLY A CA 1
ATOM 1096 C C . GLY A 1 133 ? 24.247 -2.086 -38.364 1.00 91.50 133 GLY A C 1
ATOM 1097 O O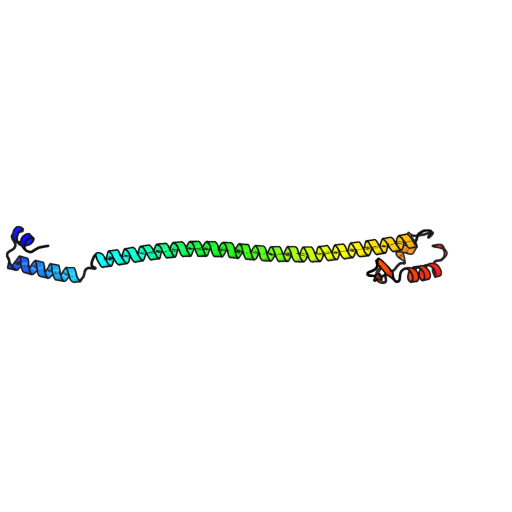 . GLY A 1 133 ? 23.936 -1.776 -39.511 1.00 91.50 133 GLY A O 1
ATOM 1098 N N . LEU A 1 134 ? 24.911 -1.261 -37.547 1.00 93.25 134 LEU A N 1
ATOM 1099 C CA . LEU A 1 134 ? 25.281 0.109 -37.919 1.00 93.25 134 LEU A CA 1
ATOM 1100 C C . LEU A 1 134 ? 26.277 0.132 -39.085 1.00 93.25 134 LEU A C 1
ATOM 1102 O O . LEU A 1 134 ? 26.026 0.803 -40.079 1.00 93.25 134 LEU A O 1
ATOM 1106 N N . ASP A 1 135 ? 27.357 -0.648 -39.002 1.00 93.06 135 ASP A N 1
ATOM 1107 C CA . ASP A 1 135 ? 28.389 -0.683 -40.051 1.00 93.06 135 ASP A CA 1
ATOM 1108 C C . ASP A 1 135 ? 27.824 -1.123 -41.407 1.00 93.06 135 ASP A C 1
ATOM 1110 O O . ASP A 1 135 ? 28.155 -0.542 -42.437 1.00 93.06 135 ASP A O 1
ATOM 1114 N N . LYS A 1 136 ? 26.912 -2.103 -41.402 1.00 95.00 136 LYS A N 1
ATOM 1115 C CA . LYS A 1 136 ? 26.234 -2.556 -42.619 1.00 95.00 136 LYS A CA 1
ATOM 1116 C C . LYS A 1 136 ? 25.384 -1.441 -43.230 1.00 95.00 136 LYS A C 1
ATOM 1118 O O . LYS A 1 136 ? 25.505 -1.179 -44.419 1.00 95.00 136 LYS A O 1
ATOM 1123 N N . GLN A 1 137 ? 24.561 -0.773 -42.418 1.00 95.69 137 GLN A N 1
ATOM 1124 C CA . GLN A 1 137 ? 23.749 0.342 -42.906 1.00 95.69 137 GLN A CA 1
ATOM 1125 C C . GLN A 1 137 ? 24.625 1.470 -43.462 1.00 95.69 137 GLN A C 1
ATOM 1127 O O . GLN A 1 137 ? 24.323 1.992 -44.525 1.00 95.69 137 GLN A O 1
ATOM 1132 N N . LEU A 1 138 ? 25.733 1.816 -42.800 1.00 94.12 138 LEU A N 1
ATOM 1133 C CA . LEU A 1 138 ? 26.646 2.850 -43.295 1.00 94.12 138 LEU A CA 1
ATOM 1134 C C . LEU A 1 138 ? 27.288 2.476 -44.637 1.00 94.12 138 LEU A C 1
ATOM 1136 O O . LEU A 1 138 ? 27.366 3.336 -45.507 1.00 94.12 138 LEU A O 1
ATOM 1140 N N . MET A 1 139 ? 27.689 1.215 -44.839 1.00 94.62 139 MET A N 1
ATOM 1141 C CA . MET A 1 139 ? 28.202 0.740 -46.134 1.00 94.62 139 MET A CA 1
ATOM 1142 C C . MET A 1 139 ? 27.148 0.826 -47.247 1.00 94.62 139 MET A C 1
ATOM 1144 O O . MET A 1 139 ? 27.456 1.269 -48.357 1.00 94.62 139 MET A O 1
ATOM 1148 N N . ASP A 1 140 ? 25.909 0.429 -46.950 1.00 95.88 140 ASP A N 1
ATOM 1149 C CA . ASP A 1 140 ? 24.799 0.489 -47.904 1.00 95.88 140 ASP A CA 1
ATOM 1150 C C . ASP A 1 140 ? 24.507 1.953 -48.297 1.00 95.88 140 ASP A C 1
ATOM 1152 O O . ASP A 1 140 ? 24.457 2.280 -49.485 1.00 95.88 140 ASP A O 1
ATOM 1156 N N . ILE A 1 141 ? 24.429 2.865 -47.316 1.00 95.25 141 ILE A N 1
ATOM 1157 C CA . ILE A 1 141 ? 24.202 4.300 -47.560 1.00 95.25 141 ILE A CA 1
ATOM 1158 C C . ILE A 1 141 ? 25.391 4.914 -48.316 1.00 95.25 141 ILE A C 1
ATOM 1160 O O . ILE A 1 141 ? 25.176 5.692 -49.240 1.00 95.25 141 ILE A O 1
ATOM 1164 N N . GLN A 1 142 ? 26.637 4.558 -47.989 1.00 94.19 142 GLN A N 1
ATOM 1165 C CA . GLN A 1 142 ? 27.822 5.060 -48.696 1.00 94.19 142 GLN A CA 1
ATOM 1166 C C . GLN A 1 142 ? 27.835 4.647 -50.171 1.00 94.19 142 GLN A C 1
ATOM 1168 O O . GLN A 1 142 ? 28.258 5.421 -51.028 1.00 94.19 142 GLN A O 1
ATOM 1173 N N . THR A 1 143 ? 27.347 3.445 -50.473 1.0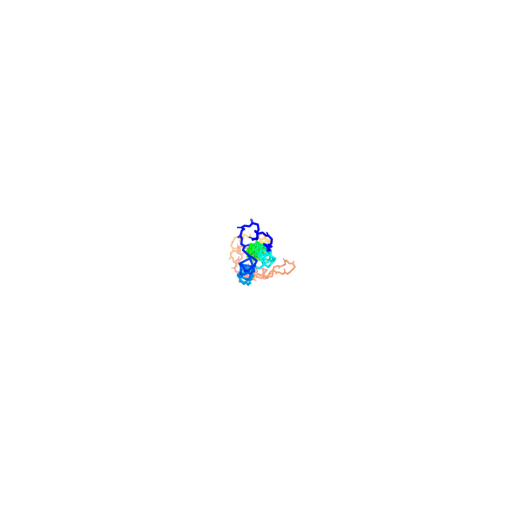0 95.38 143 THR A N 1
ATOM 1174 C CA . THR A 1 143 ? 27.251 2.937 -51.846 1.00 95.38 143 THR A CA 1
ATOM 1175 C C . THR A 1 143 ? 26.183 3.683 -52.647 1.00 95.38 143 THR A C 1
ATOM 1177 O O . THR A 1 143 ? 26.394 4.002 -53.815 1.00 95.38 143 THR A O 1
ATOM 1180 N N . GLU A 1 144 ? 25.041 3.977 -52.025 1.00 95.50 144 GLU A N 1
ATOM 1181 C CA . GLU A 1 144 ? 23.913 4.660 -52.667 1.00 95.50 144 GLU A CA 1
ATOM 1182 C C . GLU A 1 144 ? 24.119 6.185 -52.763 1.00 95.50 144 GLU A C 1
ATOM 1184 O O . GLU A 1 144 ? 23.690 6.817 -53.728 1.00 95.50 144 GLU A O 1
ATOM 1189 N N . TYR A 1 145 ? 24.830 6.773 -51.796 1.00 93.00 145 TYR A N 1
ATOM 1190 C CA . TYR A 1 145 ? 24.988 8.218 -51.608 1.00 93.00 145 TYR A CA 1
ATOM 1191 C C . TYR A 1 145 ? 26.459 8.638 -51.402 1.00 93.00 145 TYR A C 1
ATOM 1193 O O . TYR A 1 145 ? 26.778 9.307 -50.415 1.00 93.00 145 TYR A O 1
ATOM 1201 N N . PRO A 1 146 ? 27.377 8.322 -52.335 1.00 91.62 146 PRO A N 1
ATOM 1202 C CA . PRO A 1 146 ? 28.818 8.500 -52.132 1.00 91.62 146 PRO A CA 1
ATOM 1203 C C . PRO A 1 146 ? 29.249 9.961 -51.946 1.00 91.62 146 PRO A C 1
ATOM 1205 O O . PRO A 1 146 ? 30.255 10.219 -51.306 1.00 91.62 146 PRO A O 1
ATOM 1208 N N . HIS A 1 147 ? 28.496 10.930 -52.473 1.00 90.94 147 HIS A N 1
ATOM 1209 C CA . HIS A 1 147 ? 28.814 12.361 -52.353 1.00 90.94 147 HIS A CA 1
ATOM 1210 C C . HIS A 1 147 ? 28.562 12.950 -50.957 1.00 90.94 147 HIS A C 1
ATOM 1212 O O . HIS A 1 147 ? 28.917 14.102 -50.710 1.00 90.94 147 HIS A O 1
ATOM 1218 N N . TYR A 1 148 ? 27.911 12.190 -50.075 1.00 88.69 148 TYR A N 1
ATOM 1219 C CA . TYR A 1 148 ? 27.565 12.619 -48.723 1.00 88.69 148 TYR A CA 1
ATOM 1220 C C . TYR A 1 148 ? 28.502 12.047 -47.649 1.00 88.69 148 TYR A C 1
ATOM 1222 O O . TYR A 1 148 ? 28.379 12.457 -46.494 1.00 88.69 148 TYR A O 1
ATOM 1230 N N . PHE A 1 149 ? 29.427 11.157 -48.032 1.00 91.00 149 PHE A N 1
ATOM 1231 C CA . PHE A 1 149 ? 30.480 10.571 -47.195 1.00 91.00 149 PHE A CA 1
ATOM 1232 C C . PHE A 1 149 ? 31.826 11.208 -47.511 1.00 91.00 149 PHE A C 1
ATOM 1234 O O . PHE A 1 149 ? 32.514 11.547 -46.528 1.00 91.00 149 PHE A O 1
#

Secondary structure (DSSP, 8-state):
--HHHHHTTT--HHHHHHHHHHHHHHHHTSPPHHHHHHHHHHHHHHHHHHHHHHHHHHHHHHHHHHHHHHHHHHHHHHHHHHHHHHHHHHHHHHHHHHHHHHHHTTT-TTHHHHHHH--GGG-EE-TTS-EETHHHHHHHHHHH-GGG-

pLDDT: mean 90.5, std 4.92, range [72.56, 98.31]

Foldseek 3Di:
DDLVVVVVVVDDSVRSVVVVVVVVVVVVPDDPPVNVVVVVVVVVVVVVVVVVVVVVVVVVVVVVVVVVVVVVVVVVVVVVVVVVVVVVVVVVLVVLLVVVLVVVCVPFQASPVLVVQDPSVPWDQDPVSDIPPSVVSSVVCCVVPVVRD

InterPro domains:
  IPR009636 Capsid assembly scaffolding protein [PF06810] (2-149)